Protein AF-A0AAF1B2X6-F1 (afdb_monomer_lite)

pLDDT: mean 70.25, std 10.4, range [51.41, 85.81]

Radius of gyration: 23.17 Å; chains: 1; bounding box: 52×30×52 Å

Foldseek 3Di:
DPPPPVVVVVVVVCCVPCVVPPDPDDCVVVCCVVVVVVVCVVCVVVVVVVVVVVVVVVVVVVVVVVVVVVVVVVVVVVVVVVVD

Sequence (84 aa):
MAGGNLLHRAISYVINQFVVEGLANSRTFQRFAVRTEKQLQELSEKAVEKRREVVEMMKDISKERKHKKNISNQRRSLVRYITK

Organism: Daucus carota subsp. sativus (NCBI:txid79200)

Secondary structure (DSSP, 8-state):
--SHHHHHHHHHHHHHHHHHHHTTT-HHHHHHHHHHHHHHHHHHHHHHHHHHHHHHHHHHHHHHHHHHHHHHHHHHHHHHHH--

Structure (mmCIF, N/CA/C/O backbone):
data_AF-A0AAF1B2X6-F1
#
_entry.id   AF-A0AAF1B2X6-F1
#
loop_
_atom_site.group_PDB
_atom_site.id
_atom_site.type_symbol
_atom_site.label_atom_id
_atom_site.label_alt_id
_atom_site.label_comp_id
_atom_site.label_asym_id
_atom_site.label_entity_id
_atom_site.label_seq_id
_atom_site.pdbx_PDB_ins_code
_atom_site.Cartn_x
_atom_site.Cartn_y
_atom_site.Cartn_z
_atom_site.occupancy
_atom_site.B_iso_or_equiv
_atom_site.auth_seq_id
_atom_site.auth_comp_id
_atom_site.auth_asym_id
_atom_site.auth_atom_id
_atom_site.pdbx_PDB_model_num
ATOM 1 N N . MET A 1 1 ? -18.266 -12.548 3.047 1.00 51.41 1 MET A N 1
ATOM 2 C CA . MET A 1 1 ? -16.921 -12.863 2.523 1.00 51.41 1 MET A CA 1
ATOM 3 C C . MET A 1 1 ? -17.007 -12.827 1.003 1.00 51.41 1 MET A C 1
ATOM 5 O O . MET A 1 1 ? -17.680 -13.685 0.465 1.00 51.41 1 MET A O 1
ATOM 9 N N . ALA A 1 2 ? -16.481 -11.798 0.327 1.00 57.00 2 ALA A N 1
ATOM 10 C CA . ALA A 1 2 ? -16.582 -11.689 -1.146 1.00 57.00 2 ALA A CA 1
ATOM 11 C C . ALA A 1 2 ? -15.523 -10.780 -1.816 1.00 57.00 2 ALA A C 1
ATOM 13 O O . ALA A 1 2 ? -15.432 -10.755 -3.035 1.00 57.00 2 ALA A O 1
ATOM 14 N N . GLY A 1 3 ? -14.697 -10.047 -1.057 1.00 54.78 3 GLY A N 1
ATOM 15 C CA . GLY A 1 3 ? -13.713 -9.112 -1.633 1.00 54.78 3 GLY A CA 1
ATOM 16 C C . GLY A 1 3 ? -12.349 -9.717 -1.996 1.00 54.78 3 GLY A C 1
ATOM 17 O O . GLY A 1 3 ? -11.590 -9.096 -2.728 1.00 54.78 3 GLY A O 1
ATOM 18 N N . GLY A 1 4 ? -12.021 -10.918 -1.503 1.00 61.53 4 GLY A N 1
ATOM 19 C CA . GLY A 1 4 ? -10.698 -11.533 -1.698 1.00 61.53 4 GLY A CA 1
ATOM 20 C C . GLY A 1 4 ? -10.482 -12.164 -3.077 1.00 61.53 4 GLY A C 1
ATOM 21 O O . GLY A 1 4 ? -9.355 -12.202 -3.556 1.00 61.53 4 GLY A O 1
ATOM 22 N N . ASN A 1 5 ? -11.546 -12.608 -3.753 1.00 71.44 5 ASN A N 1
ATOM 23 C CA . ASN A 1 5 ? -11.415 -13.428 -4.964 1.00 71.44 5 ASN A CA 1
ATOM 24 C C . ASN A 1 5 ? -11.070 -12.622 -6.223 1.00 71.44 5 ASN A C 1
ATOM 26 O O . ASN A 1 5 ? -10.359 -13.127 -7.085 1.00 71.44 5 ASN A O 1
ATOM 30 N N . LEU A 1 6 ? -11.543 -11.377 -6.340 1.00 75.38 6 LEU A N 1
ATOM 31 C CA . LEU A 1 6 ? -11.269 -10.536 -7.513 1.00 75.38 6 LEU A CA 1
ATOM 32 C C . LEU A 1 6 ? -9.822 -10.040 -7.520 1.00 75.38 6 LEU A C 1
ATOM 34 O O . LEU A 1 6 ? -9.137 -10.154 -8.533 1.00 75.38 6 LEU A O 1
ATOM 38 N N . LEU A 1 7 ? -9.344 -9.554 -6.369 1.00 76.00 7 LEU A N 1
ATOM 39 C CA . LEU A 1 7 ? -7.963 -9.110 -6.211 1.00 76.00 7 LEU A CA 1
ATOM 40 C C . LEU A 1 7 ? -6.996 -10.287 -6.372 1.00 76.00 7 LEU A C 1
ATOM 42 O O . LEU A 1 7 ? -6.020 -10.172 -7.101 1.00 76.00 7 LEU A O 1
ATOM 46 N N . HIS A 1 8 ? -7.301 -11.435 -5.758 1.00 72.50 8 HIS A N 1
ATOM 47 C CA . HIS A 1 8 ? -6.489 -12.640 -5.904 1.00 72.50 8 HIS A CA 1
ATOM 48 C C . HIS A 1 8 ? -6.422 -13.103 -7.362 1.00 72.50 8 HIS A C 1
ATOM 50 O O . HIS A 1 8 ? -5.341 -13.391 -7.850 1.00 72.50 8 HIS A O 1
ATOM 56 N N . ARG A 1 9 ? -7.540 -13.077 -8.097 1.00 75.44 9 ARG A N 1
ATOM 57 C CA . ARG A 1 9 ? -7.569 -13.451 -9.515 1.00 75.44 9 ARG A CA 1
ATOM 58 C C . ARG A 1 9 ? -6.785 -12.476 -10.399 1.00 75.44 9 ARG A C 1
ATOM 60 O O . ARG A 1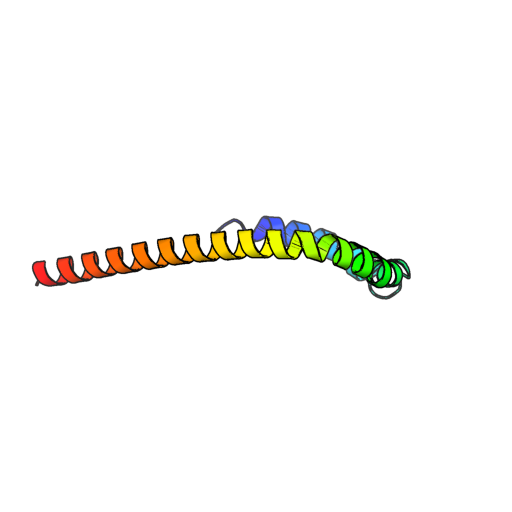 9 ? -6.022 -12.919 -11.249 1.00 75.44 9 ARG A O 1
ATOM 67 N N . ALA A 1 10 ? -6.927 -11.169 -10.179 1.00 76.06 10 ALA A N 1
ATOM 68 C CA . ALA A 1 10 ? -6.155 -10.154 -10.898 1.00 76.06 10 ALA A CA 1
ATOM 69 C C . ALA A 1 10 ? -4.649 -10.290 -10.621 1.00 76.06 10 ALA A C 1
ATOM 71 O O . ALA A 1 10 ? -3.845 -10.310 -11.549 1.00 76.06 10 ALA A O 1
ATOM 72 N N . ILE A 1 11 ? -4.279 -10.462 -9.350 1.00 70.44 11 ILE A N 1
ATOM 73 C CA . ILE A 1 11 ? -2.897 -10.691 -8.925 1.00 70.44 11 ILE A CA 1
ATOM 74 C C . ILE A 1 11 ? -2.358 -11.990 -9.530 1.00 70.44 11 ILE A C 1
ATOM 76 O O . ILE A 1 11 ? -1.264 -11.977 -10.075 1.00 70.44 11 ILE A O 1
ATOM 80 N N . SER A 1 12 ? -3.111 -13.091 -9.504 1.00 69.00 12 SER A N 1
ATOM 81 C CA . SER A 1 12 ? -2.683 -14.373 -10.077 1.00 69.00 12 SER A CA 1
ATOM 82 C C . SER A 1 12 ? -2.435 -14.299 -11.585 1.00 69.00 12 SER A C 1
ATOM 84 O O . SER A 1 12 ? -1.458 -14.880 -12.050 1.00 69.00 12 SER A O 1
ATOM 86 N N . TYR A 1 13 ? -3.253 -13.563 -12.350 1.00 68.56 13 TYR A N 1
ATOM 87 C CA . TYR A 1 13 ? -3.011 -13.366 -13.787 1.00 68.56 13 TYR A CA 1
ATOM 88 C C . TYR A 1 13 ? -1.751 -12.538 -14.058 1.00 68.56 13 TYR A C 1
ATOM 90 O O . TYR A 1 13 ? -0.968 -12.890 -14.936 1.00 68.56 13 TYR A O 1
ATOM 98 N N . VAL A 1 14 ? -1.525 -11.479 -13.276 1.00 71.56 14 VAL A N 1
ATOM 99 C CA . VAL A 1 14 ? -0.320 -10.644 -13.394 1.00 71.56 14 VAL A CA 1
ATOM 1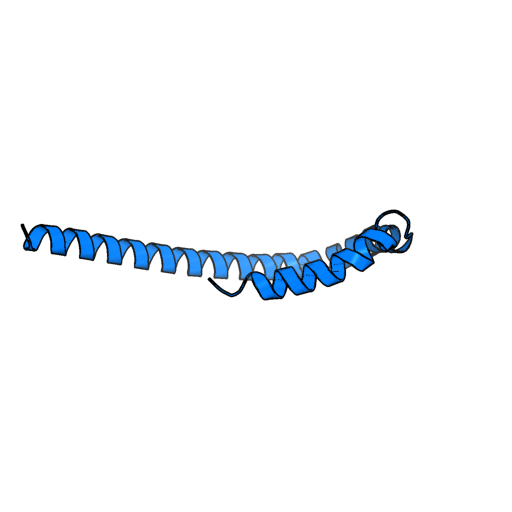00 C C . VAL A 1 14 ? 0.922 -11.435 -12.971 1.00 71.56 14 VAL A C 1
ATOM 102 O O . VAL A 1 14 ? 1.933 -11.428 -13.663 1.00 71.56 14 VAL A O 1
ATOM 105 N N . ILE A 1 15 ? 0.846 -12.183 -11.873 1.00 69.94 15 ILE A N 1
ATOM 106 C CA . ILE A 1 15 ? 1.957 -12.989 -11.360 1.00 69.94 15 ILE A CA 1
ATOM 107 C C . ILE A 1 15 ? 2.384 -14.058 -12.368 1.00 69.94 15 ILE A C 1
ATOM 109 O O . ILE A 1 1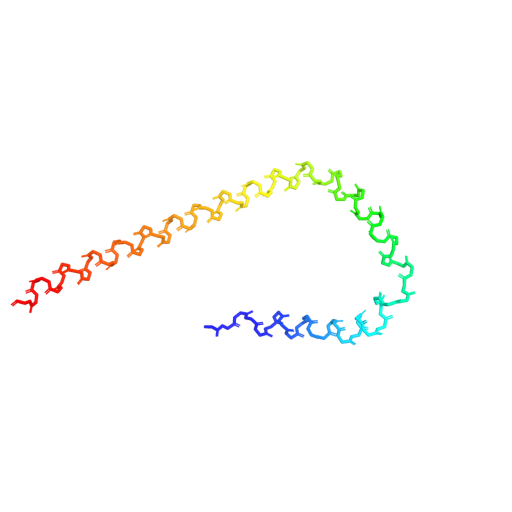5 ? 3.582 -14.224 -12.583 1.00 69.94 15 ILE A O 1
ATOM 113 N N . ASN A 1 16 ? 1.437 -14.750 -13.008 1.00 68.31 16 ASN A N 1
ATOM 114 C CA . ASN A 1 16 ? 1.755 -15.872 -13.893 1.00 68.31 16 ASN A CA 1
ATOM 115 C C . ASN A 1 16 ? 2.652 -15.472 -15.079 1.00 68.31 16 ASN A C 1
ATOM 117 O O . ASN A 1 16 ? 3.487 -16.263 -15.496 1.00 68.31 16 ASN A O 1
ATOM 121 N N . GLN A 1 17 ? 2.522 -14.243 -15.590 1.00 60.66 17 GLN A N 1
ATOM 122 C CA . GLN A 1 17 ? 3.371 -13.747 -16.681 1.00 60.66 17 GLN A CA 1
ATOM 123 C C . GLN A 1 17 ? 4.567 -12.930 -16.170 1.00 60.66 17 GLN A C 1
ATOM 125 O O . GLN A 1 17 ? 5.689 -13.127 -16.623 1.00 60.66 17 GLN A O 1
ATOM 130 N N . PHE A 1 18 ? 4.383 -12.063 -15.170 1.00 62.03 18 PHE A N 1
ATOM 131 C CA . PHE A 1 18 ? 5.452 -11.158 -14.731 1.00 62.03 18 PHE A CA 1
ATOM 132 C C . PHE A 1 18 ? 6.461 -11.783 -13.757 1.00 62.03 18 PHE A C 1
ATOM 134 O O . PHE A 1 18 ? 7.608 -11.339 -13.714 1.00 62.03 18 PHE A O 1
ATOM 141 N N . VAL A 1 19 ? 6.090 -12.807 -12.983 1.00 62.56 19 VAL A N 1
ATOM 142 C CA . VAL A 1 19 ? 7.035 -13.492 -12.077 1.00 62.56 19 VAL A CA 1
ATOM 143 C C . VAL A 1 19 ? 7.847 -14.543 -12.824 1.00 62.56 19 VAL A C 1
ATOM 145 O O . VAL A 1 19 ? 9.045 -14.663 -12.572 1.00 62.56 19 VAL A O 1
ATOM 148 N N . VAL A 1 20 ? 7.220 -15.251 -13.766 1.00 56.25 20 VAL A N 1
ATOM 149 C CA . VAL A 1 20 ? 7.866 -16.324 -14.536 1.00 56.25 20 VAL A CA 1
ATOM 150 C C . VAL A 1 20 ? 8.830 -15.760 -15.589 1.00 56.25 20 VAL A C 1
ATOM 152 O O . VAL A 1 20 ? 9.896 -16.337 -15.782 1.00 56.25 20 VAL A O 1
ATOM 155 N N . GLU A 1 21 ? 8.536 -14.597 -16.190 1.00 56.09 21 GLU A N 1
ATOM 156 C CA . GLU A 1 21 ? 9.426 -13.967 -17.186 1.00 56.09 21 GLU A CA 1
ATOM 157 C C . GLU A 1 21 ? 10.224 -12.754 -16.654 1.00 56.09 21 GLU A C 1
ATOM 159 O O . GLU A 1 21 ? 11.285 -12.431 -17.191 1.00 56.09 21 GLU A O 1
ATOM 164 N N . GLY A 1 22 ? 9.769 -12.069 -15.595 1.00 57.28 22 GLY A N 1
ATOM 165 C CA . GLY A 1 22 ? 10.268 -10.725 -15.251 1.00 57.28 22 GLY A CA 1
ATOM 166 C C . GLY A 1 22 ? 11.211 -10.593 -14.048 1.00 57.28 22 GLY A C 1
ATOM 167 O O . GLY A 1 22 ? 12.044 -9.678 -14.039 1.00 57.28 22 GLY A O 1
ATOM 168 N N . LEU A 1 23 ? 11.120 -11.456 -13.028 1.00 54.97 23 LEU A N 1
ATOM 169 C CA . LEU A 1 23 ? 11.802 -11.208 -11.743 1.00 54.97 23 LEU A CA 1
ATOM 170 C C . LEU A 1 23 ? 13.202 -11.814 -11.608 1.00 54.97 23 LEU A C 1
ATOM 172 O O . LEU A 1 23 ? 14.014 -11.270 -10.865 1.00 54.97 23 LEU A O 1
ATOM 176 N N . ALA A 1 24 ? 13.527 -12.887 -12.326 1.00 52.62 24 ALA A N 1
ATOM 177 C CA . ALA A 1 24 ? 14.829 -13.538 -12.162 1.00 52.62 24 ALA A CA 1
ATOM 178 C C . ALA A 1 24 ? 15.941 -12.978 -13.077 1.00 52.62 24 ALA A C 1
ATOM 180 O O . ALA A 1 24 ? 17.113 -13.151 -12.759 1.00 52.62 24 ALA A O 1
ATOM 181 N N . ASN A 1 25 ? 15.614 -12.297 -14.188 1.00 57.34 25 ASN A N 1
ATOM 182 C CA . ASN A 1 25 ? 16.614 -11.918 -15.209 1.00 57.34 25 ASN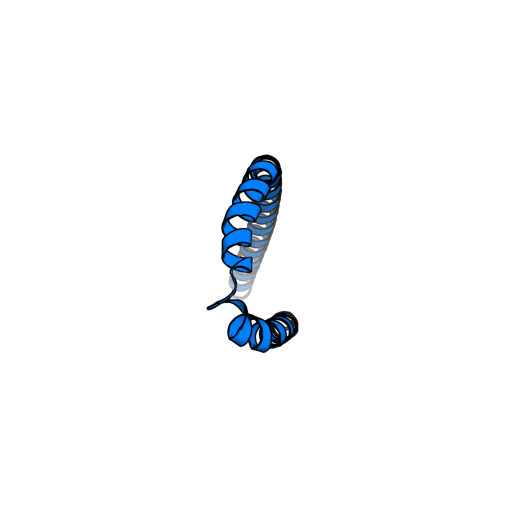 A CA 1
ATOM 183 C C . ASN A 1 25 ? 16.578 -10.437 -15.659 1.00 57.34 25 ASN A C 1
ATOM 185 O O . ASN A 1 25 ? 17.402 -10.003 -16.461 1.00 57.34 25 ASN A O 1
ATOM 189 N N . SER A 1 26 ? 15.652 -9.599 -15.176 1.00 61.47 26 SER A N 1
ATOM 190 C CA . SER A 1 26 ? 15.505 -8.250 -15.746 1.00 61.47 26 SER A CA 1
ATOM 191 C C . SER A 1 26 ? 16.252 -7.163 -14.946 1.00 61.47 26 SER A C 1
ATOM 193 O O . SER A 1 26 ? 15.902 -6.810 -13.818 1.00 61.47 26 SER A O 1
ATOM 195 N N . ARG A 1 27 ? 17.275 -6.552 -15.571 1.00 60.34 27 ARG A N 1
ATOM 196 C CA . ARG A 1 27 ? 17.989 -5.331 -15.107 1.00 60.34 27 ARG A CA 1
ATOM 197 C C . ARG A 1 27 ? 17.047 -4.174 -14.738 1.00 60.34 27 ARG A C 1
ATOM 199 O O . ARG A 1 27 ? 17.435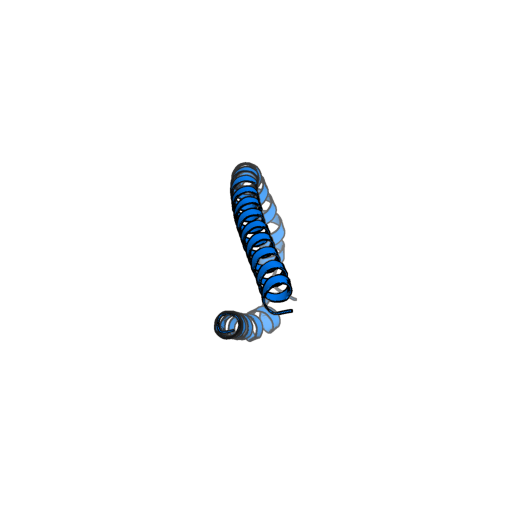 -3.248 -14.027 1.00 60.34 27 ARG A O 1
ATOM 206 N N . THR A 1 28 ? 15.813 -4.221 -15.221 1.00 56.59 28 THR A N 1
ATOM 207 C CA . THR A 1 28 ? 14.711 -3.325 -14.874 1.00 56.59 28 THR A CA 1
ATOM 208 C C . THR A 1 28 ? 14.353 -3.382 -13.395 1.00 56.59 28 THR A C 1
ATOM 210 O O . THR A 1 28 ? 14.181 -2.315 -12.823 1.00 56.59 28 THR A O 1
ATOM 213 N N . PHE A 1 29 ? 14.338 -4.550 -12.738 1.00 58.97 29 PHE A N 1
ATOM 214 C CA . PHE A 1 29 ? 14.053 -4.633 -11.296 1.00 58.97 29 PHE A CA 1
ATOM 215 C C . PHE A 1 29 ? 15.214 -4.112 -10.439 1.00 58.97 29 PHE A C 1
ATOM 217 O O . PHE A 1 29 ? 14.993 -3.467 -9.421 1.00 58.97 29 PHE A O 1
ATOM 224 N N . GLN A 1 30 ? 16.457 -4.306 -10.890 1.00 59.94 30 GLN A N 1
ATOM 225 C CA . GLN A 1 30 ? 17.640 -3.733 -10.235 1.00 59.94 30 GLN A CA 1
ATOM 226 C C . GLN A 1 30 ? 17.640 -2.198 -10.318 1.00 59.94 30 GLN A C 1
ATOM 228 O O . GLN A 1 30 ? 17.861 -1.514 -9.321 1.00 59.94 30 GLN A O 1
ATOM 233 N N . ARG A 1 31 ? 17.330 -1.635 -11.494 1.00 66.12 31 ARG A N 1
ATOM 234 C CA . ARG A 1 31 ? 17.175 -0.179 -11.666 1.00 66.12 31 ARG A CA 1
ATOM 235 C C . ARG A 1 31 ? 15.927 0.355 -10.972 1.00 66.12 31 ARG A C 1
ATOM 237 O O . ARG A 1 31 ? 15.957 1.482 -10.497 1.00 66.12 31 ARG A O 1
ATOM 244 N N . PHE A 1 32 ? 14.865 -0.440 -10.888 1.00 65.25 32 PHE A N 1
ATOM 245 C CA . PHE A 1 32 ? 13.668 -0.124 -10.121 1.00 65.25 32 PHE A CA 1
ATOM 246 C C . PHE A 1 32 ? 13.985 -0.080 -8.627 1.00 65.25 32 PHE A C 1
ATOM 248 O O . PHE A 1 32 ? 13.633 0.892 -7.991 1.00 65.25 32 PHE A O 1
ATOM 255 N N . ALA A 1 33 ? 14.735 -1.027 -8.065 1.00 62.78 33 ALA A N 1
ATOM 256 C CA . ALA A 1 33 ? 15.143 -0.959 -6.663 1.00 62.78 33 ALA A CA 1
ATOM 257 C C . ALA A 1 33 ? 15.970 0.309 -6.379 1.00 62.78 33 ALA A C 1
ATOM 259 O O . ALA A 1 33 ? 15.586 1.101 -5.528 1.00 62.7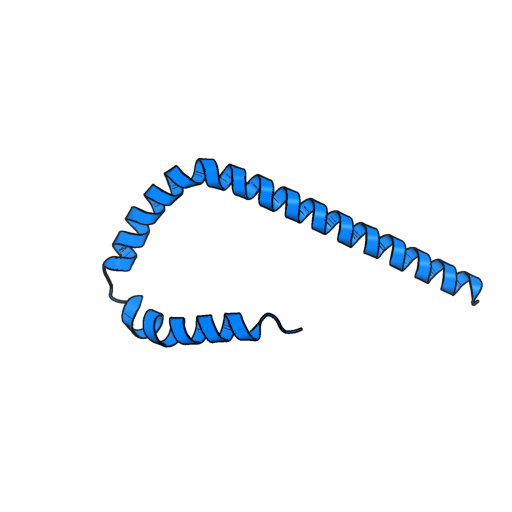8 33 ALA A O 1
ATOM 260 N N . VAL A 1 34 ? 17.016 0.585 -7.170 1.00 63.19 34 VAL A N 1
ATOM 261 C CA . VAL A 1 34 ? 17.890 1.758 -6.953 1.00 63.19 34 VAL A CA 1
ATOM 262 C C . VAL A 1 34 ? 17.184 3.097 -7.227 1.00 63.19 34 VAL A C 1
ATOM 264 O O . VAL A 1 34 ? 17.463 4.097 -6.566 1.00 63.19 34 VAL A O 1
ATOM 267 N N . ARG A 1 35 ? 16.283 3.163 -8.216 1.00 58.81 35 ARG A N 1
ATOM 268 C CA . ARG A 1 35 ? 15.601 4.412 -8.607 1.00 58.81 35 ARG A CA 1
ATOM 269 C C . ARG A 1 35 ? 14.324 4.656 -7.805 1.00 58.81 35 ARG A C 1
ATOM 271 O O . ARG A 1 35 ? 14.080 5.792 -7.408 1.00 58.81 35 ARG A O 1
ATOM 278 N N . THR A 1 36 ? 13.552 3.609 -7.527 1.00 57.19 36 THR A N 1
ATOM 279 C CA . THR A 1 36 ? 12.343 3.681 -6.702 1.00 57.19 36 THR A CA 1
ATOM 280 C C . THR A 1 36 ? 12.694 3.895 -5.240 1.00 57.19 36 THR A C 1
ATOM 282 O O . THR A 1 36 ? 11.960 4.618 -4.594 1.00 57.19 36 THR A O 1
ATOM 285 N N . GLU A 1 37 ? 13.811 3.381 -4.713 1.00 58.78 37 GLU A N 1
ATOM 286 C CA . GLU A 1 37 ? 14.257 3.708 -3.348 1.00 58.78 37 GLU A CA 1
ATOM 287 C C . GLU A 1 37 ? 14.544 5.207 -3.182 1.00 58.78 37 GLU A C 1
ATOM 289 O O . GLU A 1 37 ? 14.058 5.815 -2.233 1.00 58.78 37 GLU A O 1
ATOM 294 N N . LYS A 1 38 ? 15.233 5.840 -4.143 1.00 61.38 38 LYS A N 1
ATOM 295 C CA . LYS A 1 38 ? 15.503 7.290 -4.105 1.00 61.38 38 LYS A CA 1
ATOM 296 C C . LYS A 1 38 ? 14.234 8.132 -4.234 1.00 61.38 38 LYS A C 1
ATOM 298 O O . LYS A 1 38 ? 14.035 9.072 -3.474 1.00 61.38 38 LYS A O 1
ATOM 303 N N . GLN A 1 39 ? 13.343 7.769 -5.158 1.00 61.81 39 GLN A N 1
ATOM 304 C CA . GLN A 1 39 ? 12.061 8.464 -5.307 1.00 61.81 39 GLN A CA 1
ATOM 305 C C . GLN A 1 39 ? 11.127 8.202 -4.120 1.00 61.81 39 GLN A C 1
ATOM 307 O O . GLN A 1 39 ? 10.401 9.101 -3.713 1.00 61.81 39 GLN A O 1
ATOM 312 N N . LEU A 1 40 ? 11.169 7.002 -3.531 1.00 59.84 40 LEU A N 1
ATOM 313 C CA . LEU A 1 40 ? 10.462 6.674 -2.297 1.00 59.84 40 LEU A CA 1
ATOM 314 C C . LEU A 1 40 ? 11.043 7.404 -1.103 1.00 59.84 40 LEU A C 1
ATOM 316 O O . LEU A 1 40 ? 10.257 7.685 -0.221 1.00 59.84 40 LEU A O 1
ATOM 320 N N . GLN A 1 41 ? 12.343 7.704 -1.046 1.00 59.81 41 GLN A N 1
ATOM 321 C CA . GLN A 1 41 ? 12.944 8.508 0.023 1.00 59.81 41 GLN A CA 1
ATOM 322 C C . GLN A 1 41 ? 12.461 9.962 -0.029 1.00 59.81 41 GLN A C 1
ATOM 324 O O . GLN A 1 41 ? 12.026 10.483 0.991 1.00 59.81 41 GLN A O 1
ATOM 329 N N . GLU A 1 42 ? 12.419 10.590 -1.205 1.00 62.78 42 GLU A N 1
ATOM 330 C CA . GLU A 1 42 ? 11.869 11.952 -1.351 1.00 62.78 42 GLU A CA 1
ATOM 331 C C . GLU A 1 42 ? 10.340 11.989 -1.172 1.00 62.78 42 GLU A C 1
ATOM 333 O O . GLU A 1 42 ? 9.786 12.907 -0.568 1.00 62.78 42 GLU A O 1
ATOM 338 N N . LEU A 1 43 ? 9.633 10.946 -1.621 1.00 57.56 43 LEU A N 1
ATOM 339 C CA . LEU A 1 43 ? 8.222 10.744 -1.287 1.00 57.56 43 LEU A CA 1
ATOM 340 C C . LEU A 1 43 ? 8.025 10.272 0.158 1.00 57.56 43 LEU A C 1
ATOM 342 O O . LEU A 1 43 ? 6.899 10.344 0.636 1.00 57.56 43 LEU A O 1
ATOM 346 N N . SER A 1 44 ? 9.064 9.809 0.862 1.00 59.09 44 SER A N 1
ATOM 347 C CA . SER A 1 44 ? 8.968 9.212 2.201 1.00 59.09 44 SER A CA 1
ATOM 348 C C . SER A 1 44 ? 8.612 10.268 3.217 1.00 59.09 44 SER A C 1
ATOM 350 O O . SER A 1 44 ? 7.843 9.972 4.113 1.00 59.09 44 SER A O 1
ATOM 352 N N . GLU A 1 45 ? 9.108 11.495 3.106 1.00 61.25 45 GLU A N 1
ATOM 353 C CA . GLU A 1 45 ? 8.756 12.535 4.078 1.00 61.25 45 GLU A CA 1
ATOM 354 C C . GLU A 1 45 ? 7.250 12.832 4.037 1.00 61.25 45 GLU A C 1
ATOM 356 O O . GLU A 1 45 ? 6.566 12.759 5.060 1.00 61.25 45 GLU A O 1
ATOM 361 N N . LYS A 1 46 ? 6.691 12.995 2.831 1.00 62.19 46 LYS A N 1
ATOM 362 C CA . LYS A 1 46 ? 5.242 13.168 2.627 1.00 62.19 46 LYS A CA 1
ATOM 363 C C . LYS A 1 46 ? 4.446 11.881 2.858 1.00 62.19 46 LYS A C 1
ATOM 365 O O . LYS A 1 46 ? 3.302 11.923 3.306 1.00 62.19 46 LYS A O 1
ATOM 370 N N . ALA A 1 47 ? 5.025 10.717 2.576 1.00 64.25 47 ALA A N 1
ATOM 371 C CA . ALA A 1 47 ? 4.387 9.423 2.791 1.00 64.25 47 ALA A CA 1
ATOM 372 C C . ALA A 1 47 ? 4.423 8.995 4.257 1.00 64.25 47 ALA A C 1
ATOM 374 O O . ALA A 1 47 ? 3.539 8.262 4.675 1.00 64.25 47 ALA A O 1
ATOM 375 N N . VAL A 1 48 ? 5.397 9.434 5.053 1.00 65.56 48 VAL A N 1
ATOM 376 C CA . VAL A 1 48 ? 5.433 9.236 6.505 1.00 65.56 48 VAL A CA 1
ATOM 377 C C . VAL A 1 48 ? 4.312 10.047 7.139 1.00 65.56 48 VAL A C 1
ATOM 379 O O . VAL A 1 48 ? 3.596 9.511 7.981 1.00 65.56 48 VAL A O 1
ATOM 382 N N . GLU A 1 49 ? 4.085 11.278 6.682 1.00 68.75 49 GLU A N 1
ATOM 383 C CA . GLU A 1 49 ? 2.940 12.092 7.097 1.00 68.75 49 GLU A CA 1
ATOM 384 C C . GLU A 1 49 ? 1.605 11.438 6.695 1.00 68.75 49 GLU A C 1
ATOM 386 O O . GLU A 1 49 ? 0.768 11.161 7.554 1.00 68.75 49 GLU A O 1
ATOM 391 N N . LYS A 1 50 ? 1.453 11.023 5.428 1.00 71.06 50 LYS A N 1
ATOM 392 C CA . LYS A 1 50 ? 0.261 10.281 4.964 1.00 71.06 50 LYS A CA 1
ATOM 393 C C . LYS A 1 50 ? 0.066 8.948 5.691 1.00 71.06 50 LYS A C 1
ATOM 395 O O . LYS A 1 50 ? -1.058 8.552 5.982 1.00 71.06 50 LYS A O 1
ATOM 400 N N . ARG A 1 51 ? 1.149 8.230 6.005 1.00 65.00 51 ARG A N 1
ATOM 401 C CA . ARG A 1 51 ? 1.103 6.987 6.789 1.00 65.00 51 ARG A CA 1
ATOM 402 C C . ARG A 1 51 ? 0.647 7.261 8.212 1.00 65.00 51 ARG A C 1
ATOM 404 O O . ARG A 1 51 ? -0.102 6.446 8.736 1.00 65.00 51 ARG A O 1
ATOM 411 N N . ARG A 1 52 ? 1.060 8.369 8.834 1.00 71.94 52 ARG A N 1
ATOM 412 C CA . ARG A 1 52 ? 0.571 8.766 10.163 1.00 71.94 52 ARG A CA 1
ATOM 413 C C . ARG A 1 52 ? -0.929 9.042 10.128 1.00 71.94 52 ARG A C 1
ATOM 415 O O . ARG A 1 52 ? -1.636 8.416 10.910 1.00 71.94 52 ARG A O 1
ATOM 422 N N . GLU A 1 53 ? -1.413 9.827 9.163 1.00 76.88 53 GLU A N 1
ATOM 423 C CA . GLU A 1 53 ? -2.854 10.071 8.964 1.00 76.88 53 GLU A CA 1
ATOM 424 C C . GLU A 1 53 ? -3.633 8.755 8.776 1.00 76.88 53 GLU A C 1
ATOM 426 O O . GLU A 1 53 ? -4.660 8.521 9.410 1.00 76.88 53 GLU A O 1
ATOM 431 N N . VAL A 1 54 ? -3.122 7.840 7.944 1.00 79.00 54 VAL A N 1
ATOM 432 C CA . VAL A 1 54 ? -3.752 6.531 7.702 1.00 79.00 54 VAL A CA 1
ATOM 433 C C . VAL A 1 54 ? -3.740 5.651 8.954 1.00 79.00 54 VAL A C 1
ATOM 435 O O . VAL A 1 54 ? -4.739 4.999 9.258 1.00 79.00 54 VAL A O 1
ATOM 438 N N . VAL A 1 55 ? -2.637 5.629 9.704 1.00 81.00 55 VAL A N 1
ATOM 439 C CA . VAL A 1 55 ? -2.524 4.868 10.956 1.00 81.00 55 VAL A CA 1
ATOM 440 C C . VAL A 1 55 ? -3.452 5.436 12.029 1.00 81.00 55 VAL A C 1
ATOM 442 O O . VAL A 1 55 ? -4.045 4.660 12.778 1.00 81.00 55 VAL A O 1
ATOM 445 N N . GLU A 1 56 ? -3.612 6.755 12.106 1.00 81.56 56 GLU A N 1
ATOM 446 C CA . GLU A 1 56 ? -4.563 7.409 13.008 1.00 81.56 56 GLU A CA 1
ATOM 447 C C . GLU A 1 56 ? -6.006 7.074 12.634 1.00 81.56 56 GLU A C 1
ATOM 449 O O . GLU A 1 56 ? -6.736 6.548 13.478 1.00 81.56 56 GLU A O 1
ATOM 454 N N . MET A 1 57 ? -6.377 7.204 11.356 1.00 77.88 57 MET A N 1
ATOM 455 C CA . MET A 1 57 ? -7.691 6.770 10.868 1.00 77.88 57 MET A CA 1
ATOM 456 C C . MET A 1 57 ? -7.954 5.288 11.179 1.00 77.88 57 MET A C 1
ATOM 458 O O . MET A 1 57 ? -9.031 4.922 11.653 1.00 77.88 57 MET A O 1
ATOM 462 N N . MET A 1 58 ? -6.967 4.408 10.986 1.00 78.62 58 MET A N 1
ATOM 463 C CA . MET A 1 58 ? -7.093 2.985 11.330 1.00 78.62 58 MET A CA 1
ATOM 464 C C . MET A 1 58 ? -7.226 2.751 12.840 1.00 78.62 58 MET A C 1
ATOM 466 O O . MET A 1 58 ? -7.983 1.867 13.255 1.00 78.62 58 MET A O 1
ATOM 470 N N . LYS A 1 59 ? -6.518 3.520 13.677 1.00 84.06 59 LYS A N 1
ATOM 471 C CA . LYS A 1 59 ? -6.640 3.447 15.140 1.00 84.06 59 LYS A CA 1
ATOM 472 C C . LYS A 1 59 ? -8.030 3.868 15.598 1.00 84.06 59 LYS A C 1
ATOM 474 O O . LYS A 1 59 ? -8.594 3.185 16.452 1.00 84.06 59 LYS A O 1
ATOM 479 N N . ASP A 1 60 ? -8.598 4.920 15.028 1.00 85.25 60 ASP A N 1
ATOM 480 C CA . ASP A 1 60 ? -9.914 5.413 15.431 1.00 85.25 60 ASP A CA 1
ATOM 481 C C . ASP A 1 60 ? -11.039 4.484 14.972 1.00 85.25 60 ASP A C 1
ATOM 483 O O . ASP A 1 60 ? -11.891 4.112 15.783 1.00 85.25 60 ASP A O 1
ATOM 487 N N . ILE A 1 61 ? -10.955 3.945 13.752 1.00 84.75 61 ILE A N 1
ATOM 488 C CA . ILE A 1 61 ? -11.855 2.873 13.293 1.00 84.75 61 ILE A CA 1
ATOM 489 C C . ILE A 1 61 ? -11.737 1.639 14.204 1.00 84.75 61 ILE A C 1
ATOM 491 O O . ILE A 1 61 ? -12.736 0.998 14.546 1.00 84.75 61 ILE A O 1
ATOM 495 N N . SER A 1 62 ? -10.520 1.282 14.626 1.00 83.81 62 SER A N 1
ATOM 496 C CA . SER A 1 62 ? -10.285 0.153 15.535 1.00 83.81 62 SER A CA 1
ATOM 497 C C . SER A 1 62 ? -10.894 0.392 16.921 1.00 83.81 62 SER A C 1
ATOM 499 O O . SER A 1 62 ? -11.534 -0.507 17.478 1.00 83.81 62 SER A O 1
ATOM 501 N N . LYS A 1 63 ? -10.765 1.608 17.467 1.00 85.44 63 LYS A N 1
ATOM 502 C CA . LYS A 1 63 ? -11.396 2.003 18.735 1.00 85.44 63 LYS A CA 1
ATOM 503 C C . LYS A 1 63 ? -12.919 1.972 18.636 1.00 85.44 63 LYS A C 1
ATOM 505 O O . LYS A 1 63 ? -13.550 1.386 19.513 1.00 85.44 63 LYS A O 1
ATOM 510 N N . GLU A 1 64 ? -13.506 2.511 17.567 1.00 82.81 64 GLU A N 1
ATOM 511 C CA . GLU A 1 64 ? -14.960 2.502 17.361 1.00 82.81 64 GLU A CA 1
ATOM 512 C C . GLU A 1 64 ? -15.501 1.065 17.291 1.00 82.81 64 GLU A C 1
ATOM 514 O O . GLU A 1 64 ? -16.482 0.718 17.959 1.00 82.81 64 GLU A O 1
ATOM 519 N N . ARG A 1 65 ? -14.807 0.178 16.562 1.00 83.19 65 ARG A N 1
ATOM 520 C CA . ARG A 1 65 ? -15.158 -1.250 16.505 1.00 83.19 65 ARG A CA 1
ATOM 521 C C . ARG A 1 65 ? -15.053 -1.929 17.870 1.00 83.19 65 ARG A C 1
ATOM 523 O O . ARG A 1 65 ? -15.941 -2.707 18.223 1.00 83.19 65 ARG A O 1
ATOM 530 N N . LYS A 1 66 ? -14.000 -1.650 18.649 1.00 78.44 66 LYS A N 1
ATOM 531 C CA . LYS A 1 66 ? -13.845 -2.188 20.014 1.00 78.44 66 LYS A CA 1
ATOM 532 C C . LYS A 1 66 ? -14.949 -1.688 20.946 1.00 78.44 66 LYS A C 1
ATOM 534 O O . LYS A 1 66 ? -15.518 -2.487 21.688 1.00 78.44 66 LYS A O 1
ATOM 539 N N . HIS A 1 67 ? -15.296 -0.407 20.870 1.00 82.94 67 HIS A N 1
ATOM 540 C CA . HIS A 1 67 ? -16.336 0.196 21.698 1.00 82.94 67 HIS A CA 1
ATOM 541 C C . HIS A 1 67 ? -17.722 -0.393 21.394 1.00 82.94 67 HIS A C 1
ATOM 543 O O . HIS A 1 67 ? -18.410 -0.858 22.306 1.00 82.94 67 HIS A O 1
ATOM 549 N N . LYS A 1 68 ? -18.089 -0.510 20.108 1.00 80.25 68 LYS A N 1
ATOM 550 C CA . LYS A 1 68 ? -19.323 -1.198 19.683 1.00 80.25 68 LYS A CA 1
ATOM 551 C C . LYS A 1 68 ? -19.366 -2.651 20.161 1.00 80.25 68 LYS A C 1
ATOM 553 O O . LYS A 1 68 ? -20.409 -3.116 20.626 1.00 80.25 68 LYS A O 1
ATOM 558 N N . LYS A 1 69 ? -18.233 -3.363 20.110 1.00 83.50 69 LYS A N 1
ATOM 559 C CA . LYS A 1 69 ? -18.134 -4.746 20.599 1.00 83.50 69 LYS A CA 1
ATOM 560 C C . LYS A 1 69 ? -18.371 -4.835 22.111 1.00 83.50 69 LYS A C 1
ATOM 562 O O . LYS A 1 69 ? -19.147 -5.691 22.537 1.00 83.50 69 LYS A O 1
ATOM 567 N N . ASN A 1 70 ? -17.801 -3.928 22.905 1.00 85.81 70 ASN A N 1
ATOM 568 C CA . ASN A 1 70 ? -18.018 -3.892 24.356 1.00 85.81 70 ASN A CA 1
ATOM 569 C C . ASN A 1 70 ? -19.480 -3.611 24.727 1.00 85.81 70 ASN A C 1
ATOM 571 O O . ASN A 1 70 ? -20.051 -4.360 25.518 1.00 85.81 70 ASN A O 1
ATOM 575 N N . ILE A 1 71 ? -20.124 -2.623 24.096 1.00 81.69 71 ILE A N 1
ATOM 576 C CA . ILE A 1 71 ? -21.549 -2.325 24.336 1.00 81.69 71 ILE A CA 1
ATOM 577 C C . ILE A 1 71 ? -22.426 -3.528 23.967 1.00 81.69 71 ILE A C 1
ATOM 579 O O . ILE A 1 71 ? -23.348 -3.882 24.704 1.00 81.69 71 ILE A O 1
ATOM 583 N N . SER A 1 72 ? -22.130 -4.195 22.847 1.00 80.25 72 SER A N 1
ATOM 584 C CA . SER A 1 72 ? -22.884 -5.381 22.425 1.00 80.25 72 SER A CA 1
ATOM 585 C C . SER A 1 72 ? -22.762 -6.538 23.424 1.00 80.25 72 SER A C 1
ATOM 587 O O . SER A 1 72 ? -23.751 -7.210 23.722 1.00 80.25 72 SER A O 1
ATOM 589 N N . ASN A 1 73 ? -21.573 -6.732 24.001 1.00 82.75 73 ASN A N 1
ATOM 590 C CA . ASN A 1 73 ? -21.339 -7.751 25.017 1.00 82.75 73 ASN A CA 1
ATOM 591 C C . ASN A 1 73 ? -22.056 -7.417 26.328 1.00 82.75 73 ASN A C 1
ATOM 593 O O . ASN A 1 73 ? -22.640 -8.313 26.936 1.00 82.75 73 ASN A O 1
ATOM 597 N N . GLN A 1 74 ? -22.081 -6.142 26.720 1.00 83.00 74 GLN A N 1
ATOM 598 C CA . GLN A 1 74 ? -22.767 -5.699 27.932 1.00 83.00 74 GLN A CA 1
ATOM 599 C C . GLN A 1 74 ? -24.291 -5.812 27.814 1.00 83.00 74 GLN A C 1
ATOM 601 O O . GLN A 1 74 ? -24.960 -6.264 28.740 1.00 83.00 74 GLN A O 1
ATOM 606 N N . ARG A 1 75 ? -24.862 -5.515 26.641 1.00 84.56 75 ARG A N 1
ATOM 607 C CA . ARG A 1 75 ? -26.285 -5.784 26.376 1.00 84.56 75 ARG A CA 1
ATOM 608 C C . ARG A 1 75 ? -26.603 -7.278 26.469 1.00 84.56 75 ARG A C 1
ATOM 610 O O . ARG A 1 75 ? -27.591 -7.654 27.088 1.00 84.56 75 ARG A O 1
ATOM 617 N N . ARG A 1 76 ? -25.742 -8.146 25.924 1.00 82.12 76 ARG A N 1
ATOM 618 C CA . ARG A 1 76 ? -25.914 -9.609 26.010 1.00 82.12 76 ARG A CA 1
ATOM 619 C C . ARG A 1 76 ? -25.799 -10.159 27.434 1.00 82.12 76 ARG A C 1
ATOM 621 O O . ARG A 1 76 ? -26.441 -11.163 27.735 1.00 82.12 76 ARG A O 1
ATOM 628 N N . SER A 1 77 ? -24.972 -9.574 28.303 1.00 80.50 77 SER A N 1
ATOM 629 C CA . SER A 1 77 ? -24.906 -9.994 29.710 1.00 80.50 77 SER A CA 1
ATOM 630 C C . SER A 1 77 ? -26.138 -9.549 30.493 1.00 80.50 77 SER A C 1
ATOM 632 O O . SER A 1 77 ? -26.665 -10.343 31.263 1.00 80.50 77 SER A O 1
ATOM 634 N N . LEU A 1 78 ? -26.634 -8.334 30.246 1.00 81.81 78 LEU A N 1
ATOM 635 C CA . LEU A 1 78 ? -27.844 -7.821 30.894 1.00 81.81 78 LEU A CA 1
ATOM 636 C C . LEU A 1 78 ? -29.091 -8.624 30.503 1.00 81.81 78 LEU A C 1
ATOM 638 O O . LEU A 1 78 ? -29.854 -9.019 31.376 1.00 81.81 78 LEU A O 1
ATOM 642 N N . VAL A 1 79 ? -29.259 -8.959 29.219 1.00 84.31 79 VAL A N 1
ATOM 643 C CA . VAL A 1 79 ? -30.376 -9.813 28.769 1.00 84.31 79 VAL A CA 1
ATOM 644 C C . VAL A 1 79 ? -30.328 -11.187 29.445 1.00 84.31 79 VAL A C 1
ATOM 646 O O . VAL A 1 79 ? -31.350 -11.664 29.930 1.00 84.31 79 VAL A O 1
ATOM 649 N N . ARG A 1 80 ? -29.142 -11.805 29.553 1.00 81.31 80 ARG A N 1
ATOM 650 C CA . ARG A 1 80 ? -28.976 -13.089 30.259 1.00 81.31 80 ARG A CA 1
ATOM 651 C C . ARG A 1 80 ? -29.280 -13.014 31.756 1.00 81.31 80 ARG A C 1
ATOM 653 O O . ARG A 1 80 ? -29.672 -14.030 32.312 1.00 81.31 80 ARG A O 1
ATOM 660 N N . TYR A 1 81 ? -29.077 -11.862 32.390 1.00 80.12 81 TYR A N 1
ATOM 661 C CA . TYR A 1 81 ? -29.413 -11.659 33.799 1.00 80.12 81 TYR A CA 1
ATOM 662 C C . TYR A 1 81 ? -30.924 -11.516 34.014 1.00 80.12 81 TYR A C 1
ATOM 664 O O . TYR A 1 81 ? -31.439 -12.050 34.979 1.00 80.12 81 TYR A O 1
ATOM 672 N N . ILE A 1 82 ? -31.631 -10.848 33.095 1.00 82.94 82 ILE A N 1
ATOM 673 C CA . ILE A 1 82 ? -33.091 -10.648 33.171 1.00 82.94 82 ILE A CA 1
ATOM 674 C C . ILE A 1 82 ? -33.871 -11.915 32.776 1.00 82.94 82 ILE A C 1
ATOM 676 O O . ILE A 1 82 ? -34.992 -12.114 33.221 1.00 82.94 82 ILE A O 1
ATOM 680 N N . THR A 1 83 ? -33.300 -12.756 31.907 1.00 82.88 83 THR A N 1
ATOM 681 C CA . THR A 1 83 ? -33.951 -13.993 31.420 1.00 82.88 83 THR A CA 1
ATOM 682 C C . THR A 1 83 ? -33.710 -15.195 32.350 1.00 82.88 83 THR A C 1
ATOM 684 O O . THR A 1 83 ? -34.222 -16.280 32.090 1.00 82.88 83 THR A O 1
ATOM 687 N N . LYS A 1 84 ? -32.893 -15.027 33.395 1.00 66.50 84 LYS A N 1
ATOM 688 C CA . LYS A 1 84 ? -32.719 -16.000 34.479 1.00 66.50 84 LYS A CA 1
ATOM 689 C C . LYS A 1 84 ? -33.682 -15.689 35.612 1.00 66.50 84 LYS A C 1
ATOM 691 O O . LYS A 1 84 ? -34.126 -16.672 36.237 1.00 66.50 84 LYS A O 1
#